Protein AF-A0A5A5TF74-F1 (afdb_monomer_lite)

Structure (mmCIF, N/CA/C/O backbone):
data_AF-A0A5A5TF74-F1
#
_entry.id   AF-A0A5A5TF74-F1
#
loop_
_atom_site.group_PDB
_atom_site.id
_atom_site.type_symbol
_atom_site.label_atom_id
_atom_site.label_alt_id
_atom_site.label_comp_id
_atom_site.label_asym_id
_atom_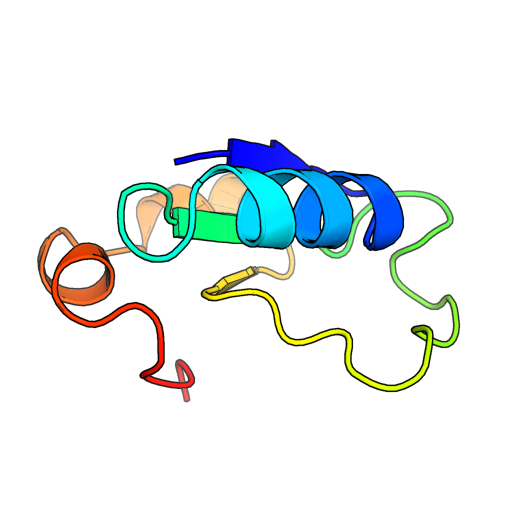site.label_entity_id
_atom_site.label_seq_id
_atom_site.pdbx_PDB_ins_code
_atom_site.Cartn_x
_atom_site.Cartn_y
_atom_site.Cartn_z
_atom_site.occupancy
_atom_site.B_iso_or_equiv
_atom_site.auth_seq_id
_atom_site.auth_comp_id
_atom_site.auth_asym_id
_atom_site.auth_atom_id
_atom_site.pdbx_PDB_model_num
ATOM 1 N N . MET A 1 1 ? -4.787 6.106 5.371 1.00 89.00 1 MET A N 1
ATOM 2 C CA . MET A 1 1 ? -3.896 5.275 4.534 1.00 89.00 1 MET A CA 1
ATOM 3 C C . MET A 1 1 ? -2.461 5.465 4.995 1.00 89.00 1 MET A C 1
ATOM 5 O O . MET A 1 1 ? -2.129 6.562 5.431 1.00 89.00 1 MET A O 1
ATOM 9 N N . VAL A 1 2 ? -1.638 4.423 4.884 1.00 95.56 2 VAL A N 1
ATOM 10 C CA . VAL A 1 2 ? -0.178 4.482 5.029 1.00 95.56 2 VAL A CA 1
ATOM 11 C C . VAL A 1 2 ? 0.461 3.907 3.767 1.00 95.56 2 VAL A C 1
ATOM 13 O O . VAL A 1 2 ? 0.047 2.840 3.319 1.00 95.56 2 VAL A O 1
ATOM 16 N N . ILE A 1 3 ? 1.441 4.622 3.212 1.00 95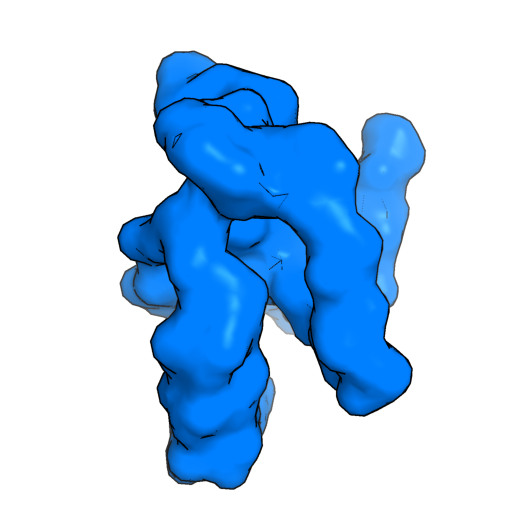.62 3 ILE A N 1
ATOM 17 C CA . ILE A 1 3 ? 2.230 4.213 2.043 1.00 95.62 3 ILE A CA 1
ATOM 18 C C . ILE A 1 3 ? 3.671 4.011 2.503 1.00 95.62 3 ILE A C 1
ATOM 20 O O . ILE A 1 3 ? 4.242 4.936 3.078 1.00 95.62 3 ILE A O 1
ATOM 24 N N . ASP A 1 4 ? 4.248 2.835 2.261 1.00 95.25 4 ASP A N 1
ATOM 25 C CA . ASP A 1 4 ? 5.625 2.526 2.666 1.00 95.25 4 ASP A CA 1
ATOM 26 C C . ASP A 1 4 ? 6.234 1.431 1.769 1.00 95.25 4 ASP A C 1
ATOM 28 O O . ASP A 1 4 ? 5.512 0.604 1.204 1.00 95.25 4 ASP A O 1
ATOM 32 N N . ASP A 1 5 ? 7.562 1.422 1.640 1.00 93.56 5 ASP A N 1
ATOM 33 C CA . ASP A 1 5 ? 8.326 0.396 0.921 1.00 93.56 5 ASP A CA 1
ATOM 34 C C . ASP A 1 5 ? 8.776 -0.750 1.844 1.00 93.56 5 ASP A C 1
ATOM 36 O O . ASP A 1 5 ? 9.390 -1.709 1.386 1.00 93.56 5 ASP A O 1
ATOM 40 N N . LYS A 1 6 ? 8.487 -0.684 3.150 1.00 93.44 6 LYS A N 1
ATOM 41 C CA . LYS A 1 6 ? 8.844 -1.711 4.137 1.00 93.44 6 LYS A CA 1
ATOM 42 C C . LYS A 1 6 ? 7.630 -2.564 4.514 1.00 93.44 6 LYS A C 1
ATOM 44 O O . LYS A 1 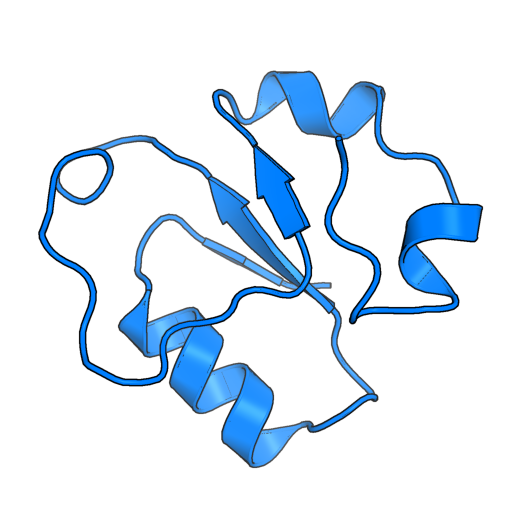6 ? 6.810 -2.136 5.333 1.00 93.44 6 LYS A O 1
ATOM 49 N N . PRO A 1 7 ? 7.567 -3.826 4.047 1.00 91.88 7 PRO A N 1
ATOM 50 C CA . PRO A 1 7 ? 6.470 -4.749 4.345 1.00 91.88 7 PRO A CA 1
ATOM 51 C C . PRO A 1 7 ? 6.163 -4.886 5.842 1.00 91.88 7 PRO A C 1
ATOM 53 O O . PRO A 1 7 ? 5.007 -4.843 6.259 1.00 91.88 7 PRO A O 1
ATOM 56 N N . GLN A 1 8 ? 7.210 -4.971 6.669 1.00 91.94 8 GLN A N 1
ATOM 57 C CA . GLN A 1 8 ? 7.076 -5.159 8.113 1.00 91.94 8 GLN A CA 1
ATOM 58 C C . GLN A 1 8 ? 6.378 -3.978 8.805 1.00 91.94 8 GLN A C 1
ATOM 60 O O . GLN A 1 8 ? 5.537 -4.192 9.674 1.00 91.94 8 GLN A O 1
ATOM 65 N N . ILE A 1 9 ? 6.672 -2.740 8.392 1.00 93.38 9 ILE A N 1
ATOM 66 C CA . ILE A 1 9 ? 6.027 -1.546 8.958 1.00 93.38 9 ILE A CA 1
ATOM 67 C C . ILE A 1 9 ? 4.530 -1.567 8.646 1.00 93.38 9 ILE A C 1
ATOM 69 O O . ILE A 1 9 ? 3.708 -1.345 9.535 1.00 93.38 9 ILE A O 1
ATOM 73 N N . LEU A 1 10 ? 4.169 -1.884 7.400 1.00 94.38 10 LEU A N 1
ATOM 74 C CA . LEU A 1 10 ? 2.771 -1.980 6.983 1.00 94.38 10 LEU A CA 1
ATOM 75 C C . LEU A 1 10 ? 2.025 -3.073 7.759 1.00 94.38 10 LEU A C 1
ATOM 77 O O . LEU A 1 10 ? 0.913 -2.835 8.228 1.00 94.38 10 LEU A O 1
ATOM 81 N N . MET A 1 11 ? 2.645 -4.238 7.961 1.00 92.94 11 MET A N 1
ATOM 82 C CA . MET A 1 11 ? 2.068 -5.312 8.775 1.00 92.94 11 MET A CA 1
ATOM 83 C C . MET A 1 11 ? 1.824 -4.883 10.217 1.00 92.94 11 MET A C 1
ATOM 85 O O . MET A 1 11 ? 0.745 -5.126 10.754 1.00 92.94 11 MET A O 1
ATOM 89 N N . ASP A 1 12 ? 2.811 -4.258 10.855 1.00 94.38 12 ASP A N 1
ATOM 90 C CA . ASP A 1 12 ? 2.701 -3.869 12.259 1.00 94.38 12 ASP A CA 1
ATOM 91 C C . ASP A 1 12 ? 1.642 -2.778 12.449 1.00 94.38 12 ASP A C 1
ATOM 93 O O . ASP A 1 12 ? 0.834 -2.841 13.378 1.00 94.38 12 ASP A O 1
ATOM 97 N N . ILE A 1 13 ? 1.547 -1.840 11.504 1.00 94.88 13 ILE A N 1
ATOM 98 C CA . ILE A 1 13 ? 0.470 -0.848 11.465 1.00 94.88 13 ILE A CA 1
ATOM 99 C C . ILE A 1 13 ? -0.893 -1.525 11.295 1.00 94.88 13 ILE A C 1
ATOM 101 O O . ILE A 1 13 ? -1.819 -1.211 12.048 1.00 94.88 13 ILE A O 1
ATOM 105 N N . LYS A 1 14 ? -1.028 -2.472 10.356 1.00 93.12 14 LYS A N 1
ATOM 106 C CA . LYS A 1 14 ? -2.291 -3.188 10.121 1.00 93.12 14 LYS A CA 1
ATOM 107 C C . LYS A 1 14 ? -2.714 -4.002 11.344 1.00 93.12 14 LYS A C 1
ATOM 109 O O . LYS A 1 14 ? -3.884 -3.972 11.705 1.00 93.12 14 LYS A O 1
ATOM 114 N N . LYS A 1 15 ? -1.777 -4.645 12.047 1.00 93.19 15 LYS A N 1
ATOM 115 C CA . LYS A 1 15 ? -2.054 -5.368 13.303 1.00 93.19 15 LYS A CA 1
ATOM 116 C C . LYS A 1 15 ? -2.618 -4.460 14.397 1.00 93.19 15 LYS A C 1
ATOM 118 O O . LYS A 1 15 ? -3.503 -4.879 15.132 1.00 93.19 15 LYS A O 1
ATOM 123 N N . ILE A 1 16 ? -2.114 -3.230 14.513 1.00 95.62 16 ILE A N 1
ATOM 124 C CA . ILE A 1 16 ? -2.549 -2.278 15.549 1.00 95.62 16 ILE A CA 1
ATOM 125 C C . ILE A 1 16 ? -3.877 -1.606 15.176 1.00 95.62 16 ILE A C 1
ATOM 127 O O . ILE A 1 16 ? -4.706 -1.342 16.045 1.00 95.62 16 ILE A O 1
ATOM 131 N N . LYS A 1 17 ? -4.063 -1.265 13.898 1.00 93.75 17 LYS A N 1
ATOM 132 C CA . LYS A 1 17 ? -5.171 -0.416 13.432 1.00 93.75 17 LYS A CA 1
ATOM 133 C C . LYS A 1 17 ? -6.319 -1.186 12.778 1.00 93.75 17 LYS A C 1
ATOM 135 O O . LYS A 1 17 ? -7.401 -0.615 12.627 1.00 93.75 17 LYS A O 1
ATOM 140 N N . GLY A 1 18 ? -6.113 -2.446 12.401 1.00 91.19 18 GLY A N 1
ATOM 141 C CA . GLY A 1 18 ? -7.104 -3.264 11.705 1.00 91.19 18 GLY A CA 1
ATOM 142 C C . GLY A 1 18 ? -7.640 -2.568 10.453 1.00 91.19 18 GLY A C 1
ATOM 143 O O . GLY A 1 18 ? -6.883 -1.985 9.675 1.00 91.19 18 GLY A O 1
ATOM 144 N N . ASP A 1 19 ? -8.960 -2.568 10.296 1.00 90.06 19 ASP A N 1
ATOM 145 C CA . ASP A 1 19 ? -9.642 -2.009 9.122 1.00 90.06 19 ASP A CA 1
ATOM 146 C C . ASP A 1 19 ? -9.758 -0.477 9.130 1.00 90.06 19 ASP A C 1
ATOM 148 O O . ASP A 1 19 ? -10.220 0.117 8.161 1.00 90.06 19 ASP A O 1
ATOM 152 N N . THR A 1 20 ? -9.290 0.201 10.186 1.00 91.12 20 THR A N 1
ATOM 153 C CA . THR A 1 20 ? -9.268 1.679 10.234 1.00 91.12 20 THR A CA 1
ATOM 154 C C . THR A 1 20 ? -8.129 2.293 9.414 1.00 91.12 20 THR A C 1
ATOM 156 O O . THR A 1 20 ? -8.024 3.516 9.296 1.00 91.12 20 THR A O 1
ATOM 159 N N . VAL A 1 21 ? -7.257 1.455 8.844 1.00 92.94 21 VAL A N 1
ATOM 160 C CA . VAL A 1 21 ? -6.150 1.870 7.987 1.00 92.94 21 VAL A CA 1
ATOM 161 C C . VAL A 1 21 ? -6.108 1.025 6.715 1.00 92.94 21 VAL A C 1
ATOM 163 O O . VAL A 1 21 ? -6.219 -0.199 6.762 1.00 92.94 21 VAL A O 1
ATOM 166 N N . THR A 1 22 ? -5.888 1.701 5.589 1.00 94.00 22 THR A N 1
ATOM 167 C CA . THR A 1 22 ? -5.447 1.084 4.333 1.00 94.00 22 THR A CA 1
ATOM 168 C C . THR A 1 22 ? -3.922 1.114 4.262 1.00 94.00 22 THR A C 1
ATOM 170 O O . THR A 1 22 ? -3.339 2.200 4.375 1.00 94.00 22 THR A O 1
ATOM 173 N N . THR A 1 23 ? -3.280 -0.034 4.076 1.00 95.25 23 THR A N 1
ATOM 174 C CA . THR A 1 23 ? -1.844 -0.160 3.805 1.00 95.25 23 THR A CA 1
ATOM 175 C C . THR A 1 23 ? -1.597 -0.284 2.308 1.00 95.25 23 THR A C 1
ATOM 177 O O . THR A 1 23 ? -2.202 -1.106 1.626 1.00 95.25 23 THR A O 1
ATOM 180 N N . LEU A 1 24 ? -0.698 0.544 1.787 1.00 94.94 24 LEU A N 1
ATOM 181 C CA . LEU A 1 24 ? -0.314 0.532 0.384 1.00 94.94 24 LEU A CA 1
ATOM 182 C C . LEU A 1 24 ? 1.184 0.278 0.290 1.00 94.94 24 LEU A C 1
ATOM 184 O O . LEU A 1 24 ? 1.997 1.089 0.738 1.00 94.94 24 LEU A O 1
ATOM 188 N N . PHE A 1 25 ? 1.534 -0.862 -0.290 1.00 95.12 25 PHE A N 1
ATOM 189 C CA . PHE A 1 25 ? 2.912 -1.220 -0.569 1.00 95.12 25 PHE A CA 1
ATOM 190 C C . PHE A 1 25 ? 3.330 -0.669 -1.930 1.00 95.12 25 PHE A C 1
ATOM 192 O O . PHE A 1 25 ? 2.653 -0.886 -2.934 1.00 95.12 25 PHE A O 1
ATOM 199 N N . VAL A 1 26 ? 4.447 0.048 -1.969 1.00 94.88 26 VAL A N 1
ATOM 200 C CA . VAL A 1 26 ? 5.051 0.516 -3.219 1.00 94.88 26 VAL A CA 1
ATOM 201 C C . VAL A 1 26 ? 6.298 -0.314 -3.507 1.00 94.88 26 VAL A C 1
ATOM 203 O O . VAL A 1 26 ? 7.202 -0.381 -2.674 1.00 94.88 26 VAL A O 1
ATOM 206 N N . LYS A 1 27 ? 6.360 -0.949 -4.683 1.00 93.19 27 LYS A N 1
ATOM 207 C CA . LYS A 1 27 ? 7.499 -1.773 -5.124 1.00 93.19 27 LYS A CA 1
ATOM 208 C C . LYS A 1 27 ? 8.681 -0.902 -5.546 1.00 93.19 27 LYS A C 1
ATOM 210 O O . LYS A 1 27 ? 9.062 -0.816 -6.708 1.00 93.19 27 LYS A O 1
ATOM 215 N N . GLN A 1 28 ? 9.270 -0.226 -4.574 1.00 89.19 28 GLN A N 1
ATOM 216 C CA . GLN A 1 28 ? 10.430 0.629 -4.764 1.00 89.19 28 GLN A CA 1
ATOM 217 C C . GLN A 1 28 ? 11.524 0.296 -3.751 1.00 89.19 28 GLN A C 1
ATOM 219 O O . GLN A 1 28 ? 11.302 -0.362 -2.736 1.00 89.19 28 GLN A O 1
ATOM 224 N N . GLY A 1 29 ? 12.741 0.747 -4.053 1.00 86.50 29 GLY A N 1
ATOM 225 C CA . GLY A 1 29 ? 13.889 0.550 -3.177 1.00 86.50 29 GLY A CA 1
ATOM 226 C C . GLY A 1 29 ? 14.314 -0.915 -3.051 1.00 86.50 29 GLY A C 1
ATOM 227 O O . GLY A 1 29 ? 13.995 -1.769 -3.872 1.00 86.50 29 GLY A O 1
ATOM 228 N N . LYS A 1 30 ? 15.076 -1.207 -1.996 1.00 86.44 30 LYS A N 1
ATOM 229 C CA . LYS A 1 30 ? 15.708 -2.521 -1.780 1.00 86.44 30 LYS A CA 1
ATOM 230 C C . LYS A 1 30 ? 14.735 -3.649 -1.410 1.00 86.44 30 LYS A C 1
ATOM 232 O O . LYS A 1 30 ? 15.165 -4.790 -1.283 1.00 86.44 30 LYS A O 1
ATOM 237 N N . TYR A 1 31 ? 13.466 -3.324 -1.169 1.00 84.00 31 TYR A N 1
ATOM 238 C CA . TYR A 1 31 ? 12.431 -4.277 -0.768 1.00 84.00 31 TYR A CA 1
ATOM 239 C C . TYR A 1 31 ? 11.480 -4.647 -1.913 1.00 84.00 31 TYR A C 1
ATOM 241 O O . TYR A 1 31 ? 10.643 -5.521 -1.719 1.00 84.00 31 TYR A O 1
ATOM 249 N N . ALA A 1 32 ? 11.622 -4.026 -3.091 1.00 83.06 32 ALA A N 1
ATOM 250 C CA . ALA A 1 32 ? 10.788 -4.306 -4.261 1.00 83.06 32 ALA A CA 1
ATOM 251 C C . ALA A 1 32 ? 10.844 -5.786 -4.686 1.00 83.06 32 ALA A C 1
ATOM 253 O O . ALA A 1 32 ? 9.808 -6.378 -4.976 1.00 83.06 32 ALA A O 1
ATOM 254 N N . ASP A 1 33 ? 12.042 -6.376 -4.634 1.00 80.56 33 ASP A N 1
ATOM 255 C CA . ASP A 1 33 ? 12.316 -7.770 -5.012 1.00 80.56 33 ASP A CA 1
ATOM 256 C C . ASP A 1 33 ? 12.604 -8.672 -3.800 1.00 80.56 33 ASP A C 1
ATOM 258 O O . ASP A 1 33 ? 13.038 -9.818 -3.942 1.00 80.56 33 ASP A O 1
ATOM 262 N N . ALA A 1 34 ? 12.423 -8.155 -2.582 1.00 77.12 34 ALA A N 1
ATOM 263 C CA . ALA A 1 34 ? 12.654 -8.941 -1.381 1.00 77.12 34 ALA A CA 1
ATOM 264 C C . ALA A 1 34 ? 11.524 -9.960 -1.201 1.00 77.12 34 ALA A C 1
ATOM 266 O O . ALA A 1 34 ? 10.347 -9.638 -1.353 1.00 77.12 34 ALA A O 1
ATOM 267 N N . GLY A 1 35 ? 11.879 -11.189 -0.819 1.00 73.44 35 GLY A N 1
ATOM 268 C CA . GLY A 1 35 ? 10.889 -12.161 -0.367 1.00 73.44 35 GLY A CA 1
ATOM 269 C C . GLY A 1 35 ? 10.125 -11.597 0.831 1.00 73.44 35 GLY A C 1
ATOM 270 O O . GLY A 1 35 ? 10.735 -11.176 1.818 1.00 73.44 35 GLY A O 1
ATOM 271 N N . PHE A 1 36 ? 8.800 -11.555 0.732 1.00 80.06 36 PHE A N 1
ATOM 272 C CA . PHE A 1 36 ? 7.955 -11.099 1.826 1.00 80.06 36 PHE A CA 1
ATOM 273 C C . PHE A 1 36 ? 7.886 -12.154 2.930 1.00 80.06 36 PHE A C 1
ATOM 275 O O . PHE A 1 36 ? 7.981 -13.353 2.666 1.00 80.06 36 PHE A O 1
ATOM 282 N N . SER A 1 37 ? 7.720 -11.708 4.174 1.00 77.69 37 SER A N 1
ATOM 283 C CA . SER A 1 37 ? 7.432 -12.606 5.290 1.00 77.69 37 SER A CA 1
ATOM 284 C C . SER A 1 37 ? 6.077 -13.290 5.102 1.00 77.69 37 SER A C 1
ATOM 286 O O . SER A 1 37 ? 5.157 -12.732 4.494 1.00 77.69 37 SER A O 1
ATOM 288 N N . ASP A 1 38 ? 5.942 -14.492 5.664 1.00 77.38 38 ASP A N 1
ATOM 289 C CA . ASP A 1 38 ? 4.672 -15.214 5.672 1.00 77.38 38 ASP A CA 1
ATOM 290 C C . ASP A 1 38 ? 3.556 -14.337 6.262 1.00 77.38 38 ASP A C 1
ATOM 292 O O . ASP A 1 38 ? 3.683 -13.773 7.353 1.00 77.38 38 ASP 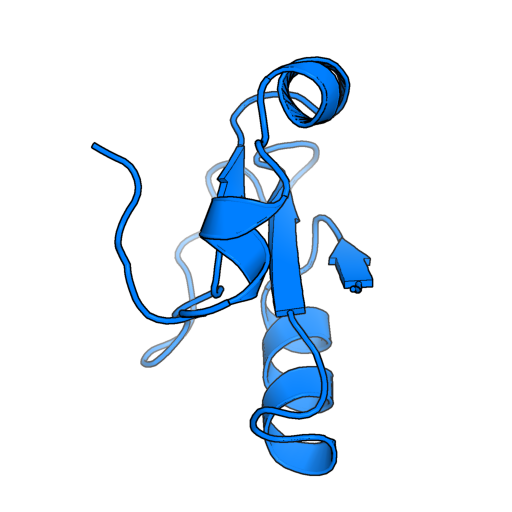A O 1
ATOM 296 N N . GLY A 1 39 ? 2.453 -14.214 5.520 1.00 76.31 39 GLY A N 1
ATOM 297 C CA . GLY A 1 39 ? 1.294 -13.415 5.921 1.00 76.31 39 GLY A CA 1
ATOM 298 C C . GLY A 1 39 ? 1.361 -11.928 5.556 1.00 76.31 39 GLY A C 1
ATOM 299 O O . GLY A 1 39 ? 0.471 -11.179 5.963 1.00 76.31 39 GLY A O 1
ATOM 300 N N . PHE A 1 40 ? 2.357 -11.481 4.783 1.00 84.62 40 PHE A N 1
ATOM 301 C CA . PHE A 1 40 ? 2.330 -10.136 4.209 1.00 84.62 40 PHE A CA 1
ATOM 302 C C . PHE A 1 40 ? 1.244 -10.015 3.134 1.00 84.62 40 PHE A C 1
ATOM 304 O O . PHE A 1 40 ? 1.380 -10.529 2.025 1.00 84.62 40 PHE A O 1
ATOM 311 N N . VAL A 1 41 ? 0.172 -9.300 3.468 1.00 86.19 41 VAL A N 1
ATOM 312 C CA . VAL A 1 41 ? -0.917 -8.960 2.547 1.00 86.19 41 VAL A CA 1
ATOM 313 C C . VAL A 1 41 ? -1.230 -7.474 2.738 1.00 86.19 41 VAL A C 1
ATOM 315 O O . VAL A 1 41 ? -1.979 -7.129 3.655 1.00 86.19 41 VAL A O 1
ATOM 318 N N . PRO A 1 42 ? -0.603 -6.565 1.966 1.00 89.69 42 PRO A N 1
ATOM 319 C CA . PRO A 1 42 ? -1.003 -5.165 1.976 1.00 89.69 42 PRO A CA 1
ATOM 320 C C . PRO A 1 42 ? -2.392 -5.033 1.341 1.00 89.69 42 PRO A C 1
ATOM 322 O O . PRO A 1 42 ? -2.757 -5.828 0.474 1.00 89.69 42 PRO A O 1
ATOM 325 N N . ASP A 1 43 ? -3.154 -4.018 1.744 1.00 92.75 43 ASP A N 1
ATOM 326 C CA . ASP A 1 43 ? -4.486 -3.787 1.173 1.00 92.75 43 ASP A CA 1
ATOM 327 C C . ASP A 1 43 ? -4.389 -3.399 -0.316 1.00 92.75 43 ASP A C 1
ATOM 329 O O . ASP A 1 43 ? -5.219 -3.792 -1.132 1.00 92.75 43 ASP A O 1
ATOM 333 N N . LEU A 1 44 ? -3.343 -2.647 -0.682 1.00 93.31 44 LEU A N 1
ATOM 334 C CA . LEU A 1 44 ? -3.036 -2.243 -2.054 1.00 93.31 44 LEU A CA 1
ATOM 335 C C . LEU A 1 44 ? -1.542 -2.407 -2.355 1.00 93.31 44 LEU A C 1
ATOM 337 O O . LEU A 1 44 ? -0.694 -2.244 -1.478 1.00 93.31 44 LEU A O 1
ATOM 341 N N . THR A 1 45 ? -1.212 -2.681 -3.616 1.00 92.94 45 THR A N 1
ATOM 342 C CA . THR A 1 45 ? 0.169 -2.661 -4.121 1.00 92.94 45 THR A CA 1
ATOM 343 C C . THR A 1 45 ? 0.248 -1.816 -5.383 1.00 92.94 45 THR A C 1
ATOM 345 O O . THR A 1 45 ? -0.637 -1.903 -6.230 1.00 92.94 45 THR A O 1
ATOM 348 N N . VAL A 1 46 ? 1.310 -1.026 -5.519 1.00 93.44 46 VAL A N 1
ATOM 349 C CA . VAL A 1 46 ? 1.629 -0.288 -6.748 1.00 93.44 46 VAL A CA 1
ATOM 350 C C . VAL A 1 46 ? 3.081 -0.515 -7.157 1.00 93.44 46 VAL A C 1
ATOM 352 O O . VAL A 1 46 ? 3.946 -0.726 -6.304 1.00 93.44 46 VAL A O 1
ATOM 355 N N . GLU A 1 47 ? 3.357 -0.446 -8.458 1.00 93.75 47 GLU A N 1
ATOM 356 C CA . GLU A 1 47 ? 4.721 -0.566 -8.985 1.00 93.75 47 GLU A CA 1
ATOM 357 C C . GLU A 1 47 ? 5.525 0.708 -8.697 1.00 93.75 47 GLU A C 1
ATOM 359 O O . GLU A 1 47 ? 6.659 0.656 -8.227 1.00 93.75 47 GLU A O 1
ATOM 364 N N . GLN A 1 48 ? 4.923 1.877 -8.921 1.00 94.12 48 GLN A N 1
ATOM 365 C CA . GLN A 1 48 ? 5.557 3.170 -8.694 1.00 94.12 48 GLN A CA 1
ATOM 366 C C . GLN A 1 48 ? 4.671 4.072 -7.842 1.00 94.12 48 GLN A C 1
ATOM 368 O O . GLN A 1 48 ? 3.446 4.049 -7.933 1.00 94.12 48 GLN A O 1
ATOM 373 N N . ILE A 1 49 ? 5.287 4.964 -7.060 1.00 94.19 49 ILE A N 1
ATOM 374 C CA . ILE A 1 49 ? 4.528 5.928 -6.250 1.00 94.19 49 ILE A CA 1
ATOM 375 C C . ILE A 1 49 ? 3.594 6.809 -7.099 1.00 94.19 49 ILE A C 1
ATOM 377 O O . ILE A 1 49 ? 2.522 7.202 -6.645 1.00 94.19 49 ILE A O 1
ATOM 381 N N . GLY A 1 50 ? 3.960 7.081 -8.357 1.00 95.56 50 GLY A N 1
ATOM 382 C CA . GLY A 1 50 ? 3.140 7.848 -9.298 1.00 95.56 50 GLY A CA 1
ATOM 383 C C . GLY A 1 50 ? 1.838 7.156 -9.718 1.00 95.56 50 GLY A C 1
ATOM 384 O O . GLY A 1 50 ? 0.912 7.844 -10.162 1.00 95.56 50 GL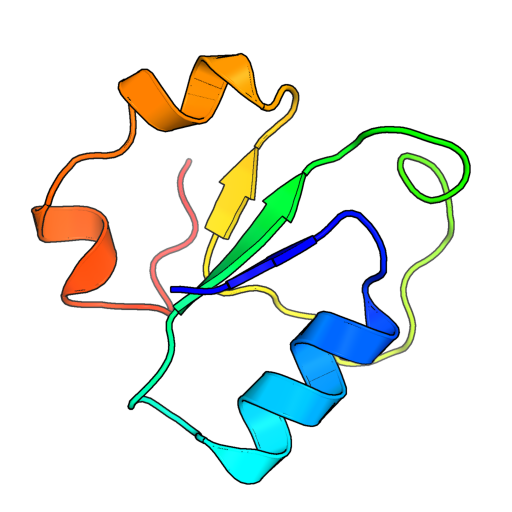Y A O 1
ATOM 385 N N . ASP A 1 51 ? 1.741 5.838 -9.531 1.00 95.12 51 ASP A N 1
ATOM 386 C CA . ASP A 1 51 ? 0.554 5.049 -9.864 1.00 95.12 51 ASP A CA 1
ATOM 387 C C . ASP A 1 51 ? -0.570 5.251 -8.841 1.00 95.12 51 ASP 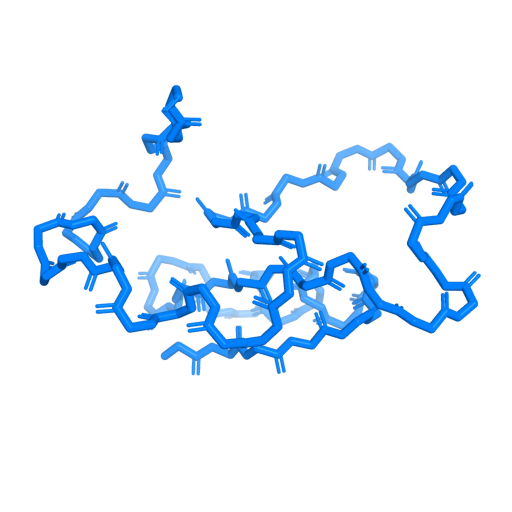A C 1
ATOM 389 O O . ASP A 1 51 ? -1.732 4.977 -9.130 1.00 95.12 51 ASP A O 1
ATOM 393 N N . THR A 1 52 ? -0.262 5.836 -7.676 1.00 93.44 52 THR A N 1
ATOM 394 C CA . THR A 1 52 ? -1.270 6.222 -6.672 1.00 93.44 52 THR A CA 1
ATOM 395 C C . THR A 1 52 ? -2.347 7.152 -7.231 1.00 93.44 52 THR A C 1
ATOM 397 O O . THR A 1 52 ? -3.471 7.156 -6.739 1.00 93.44 52 THR A O 1
ATOM 400 N N . ARG A 1 53 ? -2.044 7.900 -8.300 1.00 95.00 53 ARG A N 1
ATOM 401 C CA . ARG A 1 53 ? -3.003 8.772 -9.000 1.00 95.00 53 ARG A CA 1
ATOM 402 C C . ARG A 1 53 ? -4.112 8.005 -9.722 1.00 95.00 53 ARG A C 1
ATOM 404 O O . ARG A 1 53 ? -5.105 8.618 -10.100 1.00 95.00 53 ARG A O 1
ATOM 411 N N . PHE A 1 54 ? -3.924 6.710 -9.958 1.00 94.31 54 PHE A N 1
ATOM 412 C CA . PHE A 1 54 ? -4.915 5.842 -10.592 1.00 94.31 54 PHE A CA 1
ATOM 413 C C . PHE A 1 54 ? -5.788 5.105 -9.573 1.00 94.31 54 PHE A C 1
ATOM 415 O O . PHE A 1 54 ? -6.713 4.407 -9.975 1.00 94.31 54 PHE A O 1
ATOM 422 N N . ILE A 1 55 ? -5.519 5.268 -8.273 1.00 91.38 55 ILE A N 1
ATOM 423 C CA . ILE A 1 55 ? -6.320 4.645 -7.223 1.00 91.38 55 ILE A CA 1
ATOM 424 C C . ILE A 1 55 ? -7.606 5.440 -7.045 1.00 91.38 55 ILE A C 1
ATOM 426 O O . ILE A 1 55 ? -7.578 6.644 -6.774 1.00 91.38 55 ILE A O 1
ATOM 430 N N . THR A 1 56 ? -8.737 4.760 -7.181 1.00 91.44 56 THR A N 1
ATOM 431 C CA . THR A 1 56 ? -10.047 5.382 -7.027 1.00 91.44 56 THR A CA 1
ATOM 432 C C . THR A 1 56 ? -10.497 5.374 -5.560 1.00 91.44 56 THR A C 1
ATOM 434 O O . THR A 1 56 ? -10.084 4.504 -4.785 1.00 91.44 56 THR A O 1
ATOM 437 N N . PRO A 1 57 ? -11.360 6.319 -5.141 1.00 88.44 57 PRO A N 1
ATOM 438 C CA . PRO A 1 57 ? -11.925 6.341 -3.792 1.00 88.44 57 PRO A CA 1
ATOM 439 C C . PRO A 1 57 ? -12.586 5.017 -3.372 1.00 88.44 57 PRO A C 1
ATOM 441 O O . PRO A 1 57 ? -12.507 4.620 -2.212 1.00 88.44 57 PRO A O 1
ATOM 444 N N . GLU A 1 58 ? -13.203 4.304 -4.314 1.00 89.00 58 GLU A N 1
ATOM 445 C CA . GLU A 1 58 ? -13.916 3.046 -4.074 1.00 89.00 58 GLU A CA 1
ATOM 446 C C . GLU A 1 58 ? -12.975 1.920 -3.631 1.00 89.00 58 GLU A C 1
ATOM 448 O O . GLU A 1 58 ? -13.368 1.065 -2.836 1.00 89.00 58 GLU A O 1
ATOM 453 N N . GLN A 1 59 ? -11.712 1.946 -4.068 1.00 84.94 59 GLN A N 1
ATOM 454 C CA . GLN A 1 59 ? -10.701 0.968 -3.655 1.00 84.94 59 GLN A CA 1
ATOM 455 C C . GLN A 1 59 ? -10.340 1.085 -2.165 1.00 84.94 59 GLN A C 1
ATOM 457 O O . GLN A 1 59 ? -9.809 0.141 -1.585 1.00 84.94 59 GLN A O 1
ATOM 462 N N . PHE A 1 60 ? -10.677 2.202 -1.511 1.00 82.50 60 PHE A N 1
ATOM 463 C CA . PHE A 1 60 ? -10.509 2.370 -0.065 1.00 82.50 60 PHE A CA 1
ATOM 464 C C . PHE A 1 60 ? -11.688 1.836 0.755 1.00 82.50 60 PHE A C 1
ATOM 466 O O . PHE A 1 60 ? -11.559 1.689 1.969 1.00 82.50 60 PHE A O 1
ATOM 473 N N . LEU A 1 61 ? -12.828 1.542 0.121 1.00 80.00 61 LEU A N 1
ATOM 474 C CA . LEU A 1 61 ? -14.035 1.081 0.816 1.00 80.00 61 LEU A CA 1
ATOM 475 C C . LEU A 1 61 ? -13.961 -0.408 1.184 1.00 80.00 61 LEU A C 1
ATOM 477 O O . LEU A 1 61 ? -14.613 -0.840 2.134 1.00 80.00 61 LEU A O 1
ATOM 481 N N . HIS A 1 62 ? -13.146 -1.184 0.460 1.00 70.12 62 HIS A N 1
ATOM 482 C CA . HIS A 1 62 ? -12.984 -2.626 0.653 1.00 70.12 62 HIS A CA 1
ATOM 483 C C . HIS A 1 62 ? -11.499 -3.028 0.590 1.00 70.12 62 HIS A C 1
ATOM 485 O O . HIS A 1 62 ? -11.036 -3.492 -0.452 1.00 70.12 62 HIS A O 1
ATOM 491 N N . PRO A 1 63 ? -10.745 -2.902 1.699 1.00 59.56 63 PRO A N 1
ATOM 492 C CA . PRO A 1 63 ? -9.288 -3.082 1.724 1.00 59.56 63 PRO A CA 1
ATOM 493 C C . PRO A 1 63 ? -8.769 -4.497 1.386 1.00 59.56 63 PRO A C 1
ATOM 495 O O . PRO A 1 63 ? -7.572 -4.725 1.412 1.00 59.56 63 PRO A O 1
ATOM 498 N N . GLN A 1 64 ? -9.633 -5.462 1.054 1.00 56.38 64 GLN A N 1
ATOM 499 C CA . GLN A 1 64 ? -9.232 -6.820 0.649 1.00 56.38 64 GLN A CA 1
ATOM 500 C C . GLN A 1 64 ? -9.459 -7.126 -0.840 1.00 56.38 64 GLN A C 1
ATOM 502 O O . GLN A 1 64 ? -9.287 -8.266 -1.276 1.00 56.38 64 GLN A O 1
ATOM 507 N N . ALA A 1 65 ? -9.849 -6.134 -1.643 1.00 47.47 65 ALA A N 1
ATOM 508 C CA . ALA A 1 65 ? -10.018 -6.319 -3.077 1.00 47.47 65 ALA A CA 1
ATOM 509 C C . ALA A 1 65 ? -8.661 -6.204 -3.788 1.00 47.47 65 ALA A C 1
ATOM 511 O O . ALA A 1 65 ? -8.186 -5.111 -4.083 1.00 47.47 65 ALA A O 1
ATOM 512 N N . SER A 1 66 ? -8.047 -7.355 -4.073 1.00 40.97 66 SER A N 1
ATOM 513 C CA . SER A 1 66 ? -6.896 -7.474 -4.973 1.00 40.97 66 SER A CA 1
ATOM 514 C C . SER A 1 66 ? -7.170 -6.699 -6.271 1.00 40.97 66 SER A C 1
ATOM 516 O O . SER A 1 66 ? -8.078 -7.052 -7.030 1.00 40.97 66 SER A O 1
ATOM 518 N N . ALA A 1 67 ? -6.425 -5.613 -6.499 1.00 37.47 67 ALA A N 1
ATOM 519 C CA . ALA A 1 67 ? -6.448 -4.898 -7.768 1.00 37.47 67 ALA A CA 1
ATOM 520 C C . ALA A 1 67 ? -5.848 -5.825 -8.836 1.00 37.47 67 ALA A C 1
ATOM 522 O O . ALA A 1 67 ? -4.691 -6.233 -8.723 1.00 37.47 67 ALA A O 1
ATOM 523 N N . ARG A 1 68 ? -6.684 -6.221 -9.800 1.00 34.53 68 ARG A N 1
ATOM 524 C CA . ARG A 1 68 ? -6.272 -6.943 -11.009 1.00 34.53 68 ARG A CA 1
ATOM 525 C C . ARG A 1 68 ? -5.534 -6.020 -11.964 1.00 34.53 68 ARG A C 1
ATOM 527 O O . ARG A 1 68 ? -5.937 -4.838 -12.032 1.00 34.53 68 ARG A O 1
#

Organism: NCBI:txid2014874

pLDDT: mean 85.87, std 14.05, range [34.53, 95.62]

Foldseek 3Di:
DDEDQDLVVLVVCCVVCPLVDQYEHELDDPSVPPDDDPPRDGLYYDPHPVCVVVDDPVSSVRSNDYDD

Sequence (68 aa):
MVIDDKPQILMDIKKIKGDTVTTLFVKQGKYADAGFSDGFVPDLTVEQIGDTRFITPEQFLHPQASAR

InterPro domains:
  IPR023214 HAD superfamily [G3DSA:3.40.50.1000] (1-65)

Secondary structure (DSSP, 8-state):
-EEES-HHHHHHHHHHHGGG--EEEE--GGGTTSPPPTT---SEEESSGGGGGG--GGGGT-TT----

Radius of gyration: 11.35 Å; chains: 1; bounding box: 30×24×27 Å